Protein AF-A0A1I5I190-F1 (afdb_monomer_lite)

Radius of gyration: 28.62 Å; chains: 1; bounding box: 71×30×89 Å

Structure (mmCIF, N/CA/C/O backbone):
data_AF-A0A1I5I190-F1
#
_entry.id   AF-A0A1I5I190-F1
#
loop_
_atom_site.group_PDB
_atom_site.id
_atom_site.type_symbol
_atom_site.label_atom_id
_atom_site.label_alt_id
_atom_site.label_comp_id
_atom_site.label_asym_id
_atom_site.label_entity_id
_atom_site.label_seq_id
_atom_site.pdbx_PDB_ins_code
_atom_site.Cartn_x
_atom_site.Cartn_y
_atom_site.Cartn_z
_atom_site.occupancy
_atom_site.B_iso_or_equiv
_atom_site.auth_seq_id
_atom_site.auth_comp_id
_atom_site.auth_asym_id
_atom_site.auth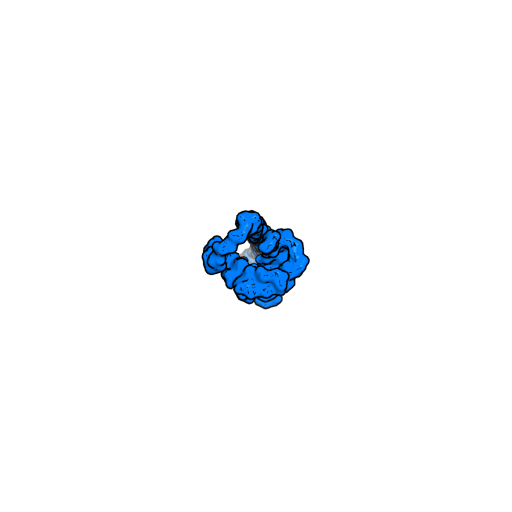_atom_id
_atom_site.pdbx_PDB_model_num
ATOM 1 N N . MET A 1 1 ? 50.721 -19.918 -68.758 1.00 37.72 1 MET A N 1
ATOM 2 C CA . MET A 1 1 ? 50.946 -18.566 -68.192 1.00 37.72 1 MET A CA 1
ATOM 3 C C . MET A 1 1 ? 49.838 -18.262 -67.191 1.00 37.72 1 MET A C 1
ATOM 5 O O . MET A 1 1 ? 48.678 -18.338 -67.562 1.00 37.72 1 MET A O 1
ATOM 9 N N . LYS A 1 2 ? 50.175 -18.005 -65.919 1.00 45.41 2 LYS A N 1
ATOM 10 C CA . LYS A 1 2 ? 49.217 -17.667 -64.848 1.00 45.41 2 LYS A CA 1
ATOM 11 C C . LYS A 1 2 ? 49.161 -16.143 -64.682 1.00 45.41 2 LYS A C 1
ATOM 13 O O . LYS A 1 2 ? 50.157 -15.557 -64.267 1.00 45.41 2 LYS A O 1
ATOM 18 N N . LEU A 1 3 ? 48.016 -15.516 -64.959 1.00 46.94 3 LEU A N 1
ATOM 19 C CA . LEU A 1 3 ? 47.743 -14.125 -64.581 1.00 46.94 3 LEU A CA 1
ATOM 20 C C . LEU A 1 3 ? 47.066 -14.107 -63.206 1.00 46.94 3 LEU A C 1
ATOM 22 O O . LEU A 1 3 ? 45.998 -14.678 -63.005 1.00 46.94 3 LEU A O 1
ATOM 26 N N . ARG A 1 4 ? 47.770 -13.508 -62.243 1.00 45.28 4 ARG A N 1
ATOM 27 C CA . ARG A 1 4 ? 47.389 -13.397 -60.833 1.00 45.28 4 ARG A CA 1
ATOM 28 C C . ARG A 1 4 ? 46.122 -12.555 -60.680 1.00 45.28 4 ARG A C 1
ATOM 30 O O . ARG A 1 4 ? 46.117 -11.377 -61.028 1.00 45.28 4 ARG A O 1
ATOM 37 N N . SER A 1 5 ? 45.101 -13.138 -60.063 1.00 54.75 5 SER A N 1
ATOM 38 C CA . SER A 1 5 ? 43.986 -12.410 -59.464 1.00 54.75 5 SER A CA 1
ATOM 39 C C . SER A 1 5 ? 44.510 -11.487 -58.359 1.00 54.75 5 SER A C 1
ATOM 41 O O . SER A 1 5 ? 45.114 -11.953 -57.389 1.00 54.75 5 SER A O 1
ATOM 43 N N . ARG A 1 6 ? 44.287 -10.177 -58.484 1.00 54.09 6 ARG A N 1
ATOM 44 C CA . ARG A 1 6 ? 44.509 -9.223 -57.390 1.00 54.09 6 ARG A CA 1
ATOM 45 C C . ARG A 1 6 ? 43.263 -9.205 -56.503 1.00 54.09 6 ARG A C 1
ATOM 47 O O . ARG A 1 6 ? 42.238 -8.666 -56.901 1.00 54.09 6 ARG A O 1
ATOM 54 N N . LEU A 1 7 ? 43.357 -9.803 -55.316 1.00 55.91 7 LEU A N 1
ATOM 55 C CA . LEU A 1 7 ? 42.340 -9.702 -54.266 1.00 55.91 7 LEU A CA 1
ATOM 56 C C . LEU A 1 7 ? 42.635 -8.469 -53.386 1.00 55.91 7 LEU A C 1
ATOM 58 O O . LEU A 1 7 ? 43.734 -8.387 -52.830 1.00 55.91 7 LEU A O 1
ATOM 62 N N . PRO A 1 8 ? 41.693 -7.526 -53.194 1.00 53.56 8 PRO A N 1
ATOM 63 C CA . PRO A 1 8 ? 41.860 -6.409 -52.271 1.00 53.56 8 PRO A CA 1
ATOM 64 C C . PRO A 1 8 ? 41.500 -6.861 -50.846 1.00 53.56 8 PRO A C 1
ATOM 66 O O . PRO A 1 8 ? 40.456 -6.513 -50.308 1.00 53.56 8 PRO A O 1
ATOM 69 N N . TRP A 1 9 ? 42.349 -7.679 -50.223 1.00 50.94 9 TRP A N 1
ATOM 70 C CA . TRP A 1 9 ? 42.059 -8.299 -48.917 1.00 50.94 9 TRP A CA 1
ATOM 71 C C . TRP A 1 9 ? 42.509 -7.491 -47.686 1.00 50.94 9 TRP A C 1
ATOM 73 O O . TRP A 1 9 ? 42.360 -7.944 -46.556 1.00 50.94 9 TRP A O 1
ATOM 83 N N . SER A 1 10 ? 43.031 -6.276 -47.871 1.00 54.12 10 SER A N 1
ATOM 84 C CA . SER A 1 10 ? 43.613 -5.488 -46.769 1.00 54.12 10 SER A CA 1
ATOM 85 C C . SER A 1 10 ? 42.630 -4.494 -46.124 1.00 54.12 10 SER A C 1
ATOM 87 O O . SER A 1 10 ? 42.559 -4.379 -44.902 1.00 54.12 10 SER A O 1
ATOM 89 N N . LEU A 1 11 ? 41.779 -3.827 -46.913 1.00 52.44 11 LEU A N 1
ATOM 90 C CA . LEU A 1 11 ? 40.890 -2.767 -46.403 1.00 52.44 11 LEU A CA 1
ATOM 91 C C . LEU A 1 11 ? 39.650 -3.296 -45.662 1.00 52.44 11 LEU A C 1
ATOM 93 O O . LEU A 1 11 ? 39.076 -2.590 -44.832 1.00 52.44 11 LEU A O 1
ATOM 97 N N . SER A 1 12 ? 39.244 -4.538 -45.940 1.00 57.81 12 SER A N 1
ATOM 98 C CA . SER A 1 12 ? 38.042 -5.139 -45.350 1.00 57.81 12 SER A CA 1
ATOM 99 C C . SER A 1 12 ? 38.240 -5.538 -43.885 1.00 57.81 12 SER A C 1
ATOM 101 O O . SER A 1 12 ? 37.305 -5.436 -43.103 1.00 57.81 12 SER A O 1
ATOM 103 N N . SER A 1 13 ? 39.449 -5.947 -43.485 1.00 63.38 13 SER A N 1
ATOM 104 C CA . SER A 1 13 ? 39.725 -6.425 -42.120 1.00 63.38 13 SER A CA 1
ATOM 105 C C . SER A 1 13 ? 39.739 -5.290 -41.091 1.00 63.38 13 SER A C 1
ATOM 107 O O . SER A 1 13 ? 39.144 -5.407 -40.022 1.00 63.38 13 SER A O 1
ATOM 109 N N . VAL A 1 14 ? 40.351 -4.148 -41.431 1.00 69.88 14 VAL A N 1
ATOM 110 C CA . VAL A 1 14 ? 40.406 -2.975 -40.540 1.00 69.88 14 VAL A CA 1
ATOM 111 C C . VAL A 1 14 ? 39.020 -2.354 -40.363 1.00 69.88 14 VAL A C 1
ATOM 113 O O . VAL A 1 14 ? 38.616 -2.074 -39.237 1.00 69.88 14 VAL A O 1
ATOM 116 N N . ARG A 1 15 ? 38.255 -2.196 -41.453 1.00 74.69 15 ARG A N 1
ATOM 117 C CA . ARG A 1 15 ? 36.875 -1.685 -41.394 1.00 74.69 15 ARG A CA 1
ATOM 118 C C . ARG A 1 15 ? 35.949 -2.622 -40.632 1.00 74.69 15 ARG A C 1
ATOM 120 O O . ARG A 1 15 ? 35.153 -2.141 -39.837 1.00 74.69 15 ARG A O 1
ATOM 127 N N . LEU A 1 16 ? 36.083 -3.934 -40.830 1.00 76.56 16 LEU A N 1
ATOM 128 C CA . LEU A 1 16 ? 35.311 -4.922 -40.084 1.00 76.56 16 LEU A CA 1
ATOM 129 C C . LEU A 1 16 ? 35.630 -4.845 -38.588 1.00 76.56 16 LEU A C 1
ATOM 131 O O . LEU A 1 16 ? 34.709 -4.751 -37.795 1.00 76.56 16 LEU A O 1
ATOM 135 N N . ARG A 1 17 ? 36.909 -4.774 -38.195 1.00 80.44 17 ARG A N 1
ATOM 136 C CA . ARG A 1 17 ? 37.304 -4.616 -36.782 1.00 80.44 17 ARG A CA 1
ATOM 137 C C . ARG A 1 17 ? 36.782 -3.324 -36.157 1.00 80.44 17 ARG A C 1
ATOM 139 O O . ARG A 1 17 ? 36.324 -3.356 -35.020 1.00 80.44 17 ARG A O 1
ATOM 146 N N . LEU A 1 18 ? 36.821 -2.210 -36.890 1.00 83.38 18 LEU A N 1
ATOM 147 C CA . LEU A 1 18 ? 36.261 -0.936 -36.432 1.00 83.38 18 LEU A CA 1
ATOM 148 C C . LEU A 1 18 ? 34.735 -1.001 -36.292 1.00 83.38 18 LEU A C 1
ATOM 150 O O . LEU A 1 18 ? 34.208 -0.555 -35.279 1.00 83.38 18 LEU A O 1
ATOM 154 N N . LEU A 1 19 ? 34.031 -1.601 -37.257 1.00 85.19 19 LEU A N 1
ATOM 155 C CA . LEU A 1 19 ? 32.581 -1.816 -37.195 1.00 85.19 19 LEU A CA 1
ATOM 156 C C . LEU A 1 19 ? 32.193 -2.745 -36.043 1.00 85.19 19 LEU A C 1
ATOM 158 O O . LEU A 1 19 ? 31.254 -2.438 -35.321 1.00 85.19 19 LEU A O 1
ATOM 162 N N . THR A 1 20 ? 32.923 -3.842 -35.827 1.00 83.94 20 THR A N 1
ATOM 163 C CA . THR A 1 20 ? 32.684 -4.762 -34.708 1.00 83.94 20 THR A CA 1
ATOM 164 C C . THR A 1 20 ? 32.969 -4.090 -33.367 1.00 83.94 20 THR A C 1
ATOM 166 O O . THR A 1 20 ? 32.186 -4.245 -32.436 1.00 83.94 20 THR A O 1
ATOM 169 N N . GLY A 1 21 ? 34.049 -3.309 -33.263 1.00 84.44 21 GLY A N 1
ATOM 170 C CA . GLY A 1 21 ? 34.365 -2.541 -32.057 1.00 84.44 21 GLY A CA 1
ATOM 171 C C . GLY A 1 21 ? 33.304 -1.483 -31.750 1.00 84.44 21 GLY A C 1
ATOM 172 O O . GLY A 1 21 ? 32.856 -1.374 -30.612 1.00 84.44 21 GLY A O 1
ATOM 173 N N . LEU A 1 22 ? 32.839 -0.759 -32.771 1.00 88.75 22 LEU A N 1
ATOM 174 C CA . LEU A 1 22 ? 31.757 0.215 -32.639 1.00 88.75 22 LEU A CA 1
ATOM 175 C C . LEU A 1 22 ? 30.433 -0.461 -32.265 1.00 88.75 22 LEU A C 1
ATOM 177 O O . LEU A 1 22 ? 29.749 0.007 -31.362 1.00 88.75 22 LEU A O 1
ATOM 181 N N . ALA A 1 23 ? 30.089 -1.574 -32.915 1.00 84.44 23 ALA A N 1
ATOM 182 C CA . ALA A 1 23 ? 28.898 -2.351 -32.590 1.00 84.44 23 ALA A CA 1
ATOM 183 C C . ALA A 1 23 ? 28.940 -2.841 -31.137 1.00 84.44 23 ALA A C 1
ATOM 185 O O . ALA A 1 23 ? 27.951 -2.704 -30.423 1.00 84.44 23 ALA A O 1
ATOM 186 N N . LEU A 1 24 ? 30.094 -3.325 -30.666 1.00 88.75 24 LEU A N 1
ATOM 187 C CA . LEU A 1 24 ? 30.271 -3.739 -29.278 1.00 88.75 24 LEU A CA 1
ATOM 188 C C . LEU A 1 24 ? 30.069 -2.560 -28.314 1.00 88.75 24 LEU A C 1
ATOM 190 O O . LEU A 1 24 ? 29.283 -2.673 -27.375 1.00 88.75 24 LEU A O 1
ATOM 194 N N . LEU A 1 25 ? 30.696 -1.409 -28.575 1.00 88.50 25 LEU A N 1
ATOM 195 C CA . LEU A 1 25 ? 30.519 -0.201 -27.760 1.00 88.50 25 LEU A CA 1
ATOM 196 C C . LEU A 1 25 ? 29.057 0.264 -27.721 1.00 88.50 25 LEU A C 1
ATOM 198 O O . LEU A 1 25 ? 28.552 0.601 -26.652 1.00 88.50 25 LEU A O 1
ATOM 202 N N . LEU A 1 26 ? 28.363 0.226 -28.861 1.00 87.12 26 LEU A N 1
ATOM 203 C CA . LEU A 1 26 ? 26.943 0.563 -28.948 1.00 87.12 26 LEU A CA 1
ATOM 204 C C . LEU A 1 26 ? 26.085 -0.409 -28.137 1.00 87.12 26 LEU A C 1
ATOM 206 O O . LEU A 1 26 ? 25.223 0.034 -27.385 1.00 87.12 26 LEU A O 1
ATOM 210 N N . THR A 1 27 ? 26.334 -1.718 -28.233 1.00 85.06 27 THR A N 1
ATOM 211 C CA . THR A 1 27 ? 25.581 -2.712 -27.450 1.00 85.06 27 THR A CA 1
ATOM 212 C C . THR A 1 27 ? 25.806 -2.554 -25.950 1.00 85.06 27 THR A C 1
ATOM 214 O O . THR A 1 27 ? 24.842 -2.596 -25.191 1.00 85.06 27 THR A O 1
ATOM 217 N N . ILE A 1 28 ? 27.042 -2.293 -25.515 1.00 86.50 28 ILE A N 1
ATOM 218 C CA . ILE A 1 28 ? 27.359 -2.047 -24.103 1.00 86.50 28 ILE A CA 1
ATOM 219 C C . ILE A 1 28 ? 26.657 -0.775 -23.614 1.00 86.50 28 ILE A C 1
ATOM 221 O O . ILE A 1 28 ? 26.020 -0.801 -22.563 1.00 86.50 28 ILE A O 1
ATOM 225 N N . GLY A 1 29 ? 26.718 0.315 -24.386 1.00 79.19 29 GLY A N 1
ATOM 226 C CA . GLY A 1 29 ? 26.027 1.563 -24.055 1.00 79.19 29 GLY A CA 1
ATOM 227 C C . GLY A 1 29 ? 24.508 1.394 -23.975 1.00 79.19 29 GLY A C 1
ATOM 228 O O . GLY A 1 29 ? 23.875 1.926 -23.065 1.00 79.19 29 GLY A O 1
ATOM 229 N N . LEU A 1 30 ? 23.924 0.594 -24.871 1.00 79.12 30 LEU A N 1
ATOM 230 C CA . LEU A 1 30 ? 22.491 0.309 -24.880 1.00 79.12 30 LEU A CA 1
ATOM 231 C C . LEU A 1 30 ? 22.066 -0.517 -23.659 1.00 79.12 30 LEU A C 1
ATOM 233 O O . LEU A 1 30 ? 21.066 -0.193 -23.023 1.00 79.12 30 LEU A O 1
ATOM 237 N N . ILE A 1 31 ? 22.843 -1.545 -23.301 1.00 81.12 31 ILE A N 1
ATOM 238 C CA . ILE A 1 31 ? 22.604 -2.352 -22.097 1.00 81.12 31 ILE A CA 1
ATOM 239 C C . ILE A 1 31 ? 22.715 -1.474 -20.850 1.00 81.12 31 ILE A C 1
ATOM 241 O O . ILE A 1 31 ? 21.819 -1.502 -20.011 1.00 81.12 31 ILE A O 1
ATOM 245 N N . ALA A 1 32 ? 23.767 -0.658 -20.746 1.00 76.06 32 ALA A N 1
ATOM 246 C CA . ALA A 1 32 ? 23.946 0.257 -19.623 1.00 76.06 32 ALA A CA 1
ATOM 247 C C . ALA A 1 32 ? 22.758 1.223 -19.490 1.00 76.06 32 ALA A C 1
ATOM 249 O O . ALA A 1 32 ? 22.194 1.351 -18.406 1.00 76.06 32 ALA A O 1
ATOM 250 N N . SER A 1 33 ? 22.309 1.824 -20.597 1.00 68.50 33 SER A N 1
ATOM 251 C CA . SER A 1 33 ? 21.140 2.708 -20.602 1.00 68.50 33 SER A CA 1
ATOM 252 C C . SER A 1 33 ? 19.864 1.976 -20.190 1.00 68.50 33 SER A C 1
ATOM 254 O O . SER A 1 33 ? 19.101 2.501 -19.385 1.00 68.50 33 SER A O 1
ATOM 256 N N . ALA A 1 34 ? 19.627 0.766 -20.702 1.00 70.94 34 ALA A N 1
ATOM 257 C CA . ALA A 1 34 ? 18.447 -0.023 -20.357 1.00 70.94 34 ALA A CA 1
ATOM 258 C C . ALA A 1 34 ? 18.426 -0.392 -18.865 1.00 70.94 34 ALA A C 1
ATOM 260 O O . ALA A 1 34 ? 17.384 -0.289 -18.214 1.00 70.94 34 ALA A O 1
ATOM 261 N N . VAL A 1 35 ? 19.581 -0.765 -18.306 1.00 73.62 35 VAL A N 1
ATOM 262 C CA . VAL A 1 35 ? 19.735 -1.042 -16.873 1.00 73.62 35 VAL A CA 1
ATOM 263 C C . VAL A 1 35 ? 19.456 0.217 -16.055 1.00 73.62 35 VAL A C 1
ATOM 265 O O . VAL A 1 35 ? 18.624 0.169 -15.152 1.00 73.62 35 VAL A O 1
ATOM 268 N N . SER A 1 36 ? 20.064 1.357 -16.396 1.00 68.75 36 SER A N 1
ATOM 269 C CA . SER A 1 36 ? 19.824 2.626 -15.697 1.00 68.75 36 SER A CA 1
ATOM 270 C C . SER A 1 36 ? 18.359 3.056 -15.754 1.00 68.75 36 SER A C 1
ATOM 272 O O . SER A 1 36 ? 17.790 3.404 -14.724 1.00 68.75 36 SER A O 1
ATOM 274 N N . SER A 1 37 ? 17.714 2.976 -16.921 1.00 70.19 37 SER A N 1
ATOM 275 C CA . SER A 1 37 ? 16.287 3.283 -17.062 1.00 70.19 37 SER A CA 1
ATOM 276 C C . SER A 1 37 ? 15.412 2.354 -16.225 1.00 70.19 37 SER A C 1
ATOM 278 O O . SER A 1 37 ? 14.445 2.810 -15.625 1.00 70.19 37 SER A O 1
ATOM 280 N N . THR A 1 38 ? 15.759 1.069 -16.145 1.00 71.19 38 THR A N 1
ATOM 281 C CA . THR A 1 38 ? 15.012 0.097 -15.335 1.00 71.19 38 THR A CA 1
ATOM 282 C C . THR A 1 38 ? 15.156 0.385 -13.842 1.00 71.19 38 THR A C 1
ATOM 284 O O . THR A 1 38 ? 14.166 0.324 -13.116 1.00 71.19 38 THR A O 1
ATOM 287 N N . LEU A 1 39 ? 16.362 0.730 -13.381 1.00 66.81 39 LEU A N 1
ATOM 288 C CA . LEU A 1 39 ? 16.604 1.114 -11.988 1.00 66.81 39 LEU A CA 1
ATOM 289 C C . LEU A 1 39 ? 15.842 2.392 -11.627 1.00 66.81 39 LEU A C 1
ATOM 291 O O . LEU A 1 39 ? 15.085 2.389 -10.664 1.00 66.81 39 LEU A O 1
ATOM 295 N N . LEU A 1 40 ? 15.942 3.432 -12.457 1.00 69.12 40 LEU A N 1
ATOM 296 C CA . LEU A 1 40 ? 15.219 4.688 -12.245 1.00 69.12 40 LEU A C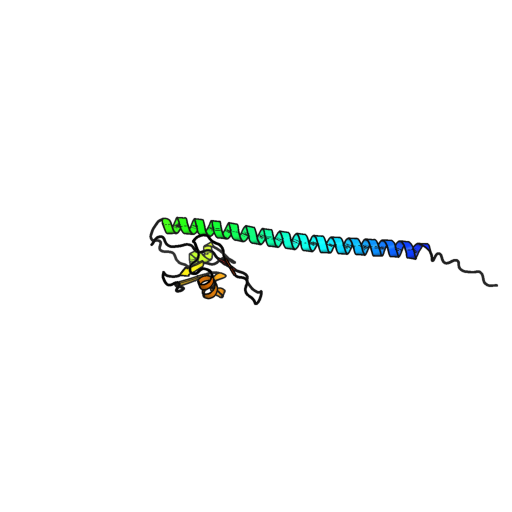A 1
ATOM 297 C C . LEU A 1 40 ? 13.702 4.494 -12.255 1.00 69.12 40 LEU A C 1
ATOM 299 O O . LEU A 1 40 ? 13.001 5.072 -11.431 1.00 69.12 40 LEU A O 1
ATOM 303 N N . LEU A 1 41 ? 13.183 3.663 -13.161 1.00 72.88 41 LEU A N 1
ATOM 304 C CA . LEU A 1 41 ? 11.760 3.339 -13.194 1.00 72.88 41 LEU A CA 1
ATOM 305 C C . LEU A 1 41 ? 11.332 2.598 -11.924 1.00 72.88 41 LEU A C 1
ATOM 307 O O . LEU A 1 41 ? 10.282 2.901 -11.365 1.00 72.88 41 LEU A O 1
ATOM 311 N N . LYS A 1 42 ? 12.141 1.642 -11.456 1.00 70.00 42 LYS A N 1
ATOM 312 C CA . LYS A 1 42 ? 11.877 0.907 -10.217 1.00 70.00 42 LYS A CA 1
ATOM 313 C C . LYS A 1 42 ? 11.861 1.844 -9.012 1.00 70.00 42 LYS A C 1
ATOM 315 O O . LYS A 1 42 ? 10.954 1.729 -8.193 1.00 70.00 42 LYS A O 1
ATOM 320 N N . ASP A 1 43 ? 12.813 2.767 -8.928 1.00 71.81 43 ASP A N 1
ATOM 321 C CA . ASP A 1 43 ? 12.904 3.736 -7.835 1.00 71.81 43 ASP A CA 1
ATOM 322 C C . ASP A 1 43 ? 11.742 4.733 -7.880 1.00 71.81 43 ASP A C 1
ATOM 324 O O . ASP A 1 43 ? 11.086 4.955 -6.866 1.00 71.81 43 ASP A O 1
ATOM 328 N N . PHE A 1 44 ? 11.393 5.238 -9.066 1.00 67.75 44 PHE A N 1
ATOM 329 C CA . PHE A 1 44 ? 10.239 6.118 -9.243 1.00 67.75 44 PHE A CA 1
ATOM 330 C C . PHE A 1 44 ? 8.924 5.436 -8.850 1.00 67.75 44 PHE A C 1
ATOM 332 O O . PHE A 1 44 ? 8.105 6.022 -8.145 1.00 67.75 44 PHE A O 1
ATOM 339 N N . LEU A 1 45 ? 8.710 4.188 -9.280 1.00 75.00 45 LEU A N 1
ATOM 340 C CA . LEU A 1 45 ? 7.534 3.413 -8.878 1.00 75.00 45 LEU A CA 1
ATOM 341 C C . LEU A 1 45 ? 7.535 3.172 -7.367 1.00 75.00 45 LEU A C 1
ATOM 343 O O . LEU A 1 45 ? 6.516 3.387 -6.718 1.00 75.00 45 LEU A O 1
ATOM 347 N N . ARG A 1 46 ? 8.689 2.812 -6.795 1.00 74.94 46 ARG A N 1
ATOM 348 C CA . ARG A 1 46 ? 8.855 2.603 -5.355 1.00 74.94 46 ARG A CA 1
ATOM 349 C C . ARG A 1 46 ? 8.463 3.852 -4.563 1.00 74.94 46 ARG A C 1
ATOM 351 O O . ARG A 1 46 ? 7.724 3.726 -3.585 1.00 74.94 46 ARG A O 1
ATOM 358 N N . GLU A 1 47 ? 8.956 5.016 -4.964 1.00 75.19 47 GLU A N 1
ATOM 359 C CA . GLU A 1 47 ? 8.696 6.291 -4.298 1.00 75.19 47 GLU A CA 1
ATOM 360 C C . GLU A 1 47 ? 7.238 6.724 -4.467 1.00 75.19 47 GLU A C 1
ATOM 362 O O . GLU A 1 47 ? 6.569 7.061 -3.490 1.00 75.19 47 GLU A O 1
ATOM 367 N N . ARG A 1 48 ? 6.689 6.607 -5.680 1.00 74.94 48 ARG A N 1
ATOM 368 C CA . ARG A 1 48 ? 5.278 6.904 -5.950 1.00 74.94 48 ARG A CA 1
ATOM 369 C C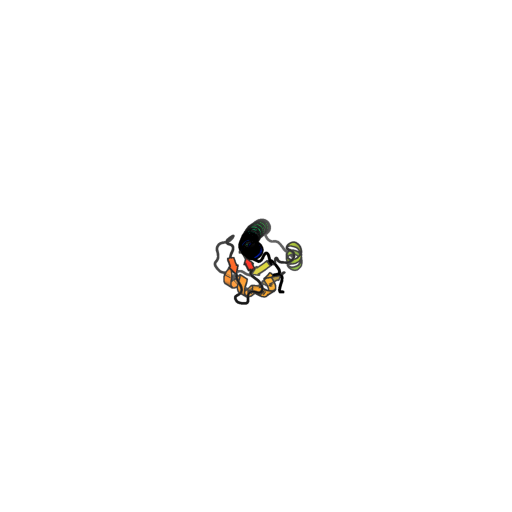 . ARG A 1 48 ? 4.336 6.027 -5.126 1.00 74.94 48 ARG A C 1
ATOM 371 O O . ARG A 1 48 ? 3.333 6.528 -4.618 1.00 74.94 48 ARG A O 1
ATOM 378 N N . ASP A 1 49 ? 4.642 4.742 -4.985 1.00 79.50 49 ASP A N 1
ATOM 379 C CA . ASP A 1 49 ? 3.826 3.814 -4.202 1.00 79.50 49 ASP A CA 1
ATOM 380 C C . ASP A 1 49 ? 3.880 4.163 -2.704 1.00 79.50 49 ASP A C 1
ATOM 382 O O . ASP A 1 49 ? 2.861 4.109 -2.021 1.00 79.50 49 ASP A O 1
ATOM 386 N N . GLU A 1 50 ? 5.040 4.597 -2.194 1.00 83.44 50 GLU A N 1
ATOM 387 C CA . GLU A 1 50 ? 5.189 5.101 -0.819 1.00 83.44 50 GLU A CA 1
ATOM 388 C C . GLU A 1 50 ? 4.381 6.376 -0.567 1.00 83.44 50 GLU A C 1
ATOM 390 O O . GLU A 1 50 ? 3.665 6.464 0.430 1.00 83.44 50 GLU A O 1
ATOM 395 N N . VAL A 1 51 ? 4.471 7.352 -1.473 1.00 83.44 51 VAL A N 1
ATOM 396 C CA . VAL A 1 51 ? 3.723 8.614 -1.380 1.00 83.44 51 VAL A CA 1
ATOM 397 C C . VAL A 1 51 ? 2.220 8.353 -1.427 1.00 83.44 51 VAL A C 1
ATOM 399 O O . VAL A 1 51 ? 1.474 8.883 -0.606 1.00 83.44 51 VAL A O 1
ATOM 402 N N . THR A 1 52 ? 1.777 7.496 -2.348 1.00 81.38 52 THR A N 1
ATOM 403 C CA . THR A 1 52 ? 0.360 7.132 -2.491 1.00 81.38 52 THR A CA 1
ATOM 404 C C . THR A 1 52 ? -0.154 6.411 -1.246 1.00 81.38 52 THR A C 1
ATOM 406 O O . THR A 1 52 ? -1.235 6.732 -0.754 1.00 81.38 52 THR A O 1
ATOM 409 N N . LEU A 1 53 ? 0.632 5.478 -0.698 1.00 84.69 53 LEU A N 1
ATOM 410 C CA . LEU A 1 53 ? 0.284 4.752 0.522 1.00 84.69 53 LEU A CA 1
ATOM 411 C C . LEU A 1 53 ? 0.163 5.691 1.728 1.00 84.69 53 LEU A C 1
ATOM 413 O O . LEU A 1 53 ? -0.795 5.570 2.487 1.00 84.69 53 LEU A O 1
ATOM 417 N N . LYS A 1 54 ? 1.095 6.639 1.890 1.00 85.88 54 LYS A N 1
ATOM 418 C CA . LYS A 1 54 ? 1.035 7.648 2.959 1.00 85.88 54 LYS A CA 1
ATOM 419 C C . LYS A 1 54 ? -0.193 8.543 2.822 1.00 85.88 54 LYS A C 1
ATOM 421 O O . LYS A 1 54 ? -0.944 8.669 3.778 1.00 85.88 54 LYS A O 1
ATOM 426 N N . ALA A 1 55 ? -0.459 9.070 1.627 1.00 83.94 55 ALA A N 1
ATOM 427 C CA . ALA A 1 55 ? -1.635 9.905 1.384 1.00 83.94 55 ALA A CA 1
ATOM 428 C C . ALA A 1 55 ? -2.955 9.160 1.666 1.00 8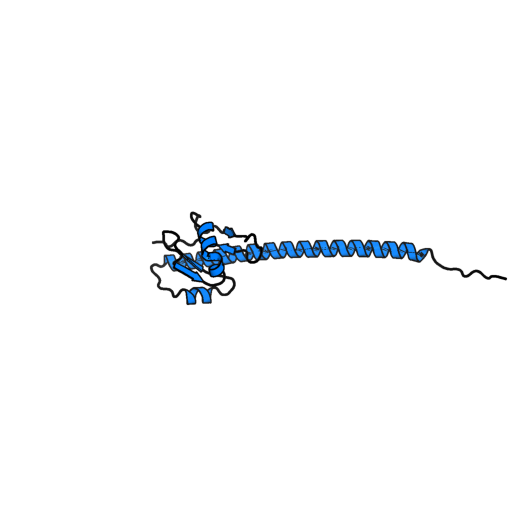3.94 55 ALA A C 1
ATOM 430 O O . ALA A 1 55 ? -3.875 9.723 2.257 1.00 83.94 55 ALA A O 1
ATOM 431 N N . ALA A 1 56 ? -3.046 7.881 1.285 1.00 81.25 56 ALA A N 1
ATOM 432 C CA . ALA A 1 56 ? -4.206 7.049 1.596 1.00 81.25 56 ALA A CA 1
ATOM 433 C C . ALA A 1 56 ? -4.343 6.781 3.105 1.00 81.25 56 ALA A C 1
ATOM 435 O O . ALA A 1 56 ? -5.455 6.797 3.633 1.00 81.25 56 ALA A O 1
ATOM 436 N N . ALA A 1 57 ? -3.227 6.555 3.803 1.00 85.00 57 ALA A N 1
ATOM 437 C CA . ALA A 1 57 ? -3.204 6.356 5.248 1.00 85.00 57 ALA A CA 1
ATOM 438 C C . ALA A 1 57 ? -3.602 7.623 6.020 1.00 85.00 57 ALA A C 1
ATOM 440 O O . ALA A 1 57 ? -4.388 7.526 6.961 1.00 85.00 57 ALA A O 1
ATOM 441 N N . ASP A 1 58 ? -3.128 8.795 5.594 1.00 86.88 58 ASP A N 1
ATOM 442 C CA . ASP A 1 58 ? -3.504 10.089 6.170 1.00 86.88 58 ASP A CA 1
ATOM 443 C C . ASP A 1 58 ? -4.998 10.367 5.961 1.00 86.88 58 ASP A C 1
ATOM 445 O O . ASP A 1 58 ? -5.709 10.677 6.915 1.00 86.88 58 ASP A O 1
ATOM 449 N N . GLY A 1 59 ? -5.520 10.138 4.751 1.00 82.06 59 GLY A N 1
ATOM 450 C CA . GLY A 1 59 ? -6.956 10.266 4.489 1.00 82.06 59 GLY A CA 1
ATOM 451 C C . GLY A 1 59 ? -7.804 9.306 5.331 1.00 82.06 59 GLY A C 1
ATOM 452 O O . GLY A 1 59 ? -8.850 9.689 5.853 1.00 82.06 59 GLY A O 1
ATOM 453 N N . LEU A 1 60 ? -7.348 8.063 5.518 1.00 82.56 60 LEU A N 1
ATOM 454 C CA . LEU A 1 60 ? -8.035 7.104 6.383 1.00 82.56 60 LEU A CA 1
ATOM 455 C C . LEU A 1 60 ? -7.973 7.529 7.858 1.00 82.56 60 LEU A C 1
ATOM 457 O O . LEU A 1 60 ? -8.966 7.398 8.571 1.00 82.56 60 LEU A O 1
ATOM 461 N N . ARG A 1 61 ? -6.842 8.079 8.312 1.00 85.75 61 ARG A N 1
ATOM 462 C CA . ARG A 1 61 ? -6.687 8.635 9.660 1.00 85.75 61 ARG A CA 1
ATOM 463 C C . ARG A 1 61 ? -7.669 9.776 9.908 1.00 85.75 61 ARG A C 1
ATOM 465 O O . ARG A 1 61 ? -8.318 9.773 10.951 1.00 85.75 61 ARG A O 1
ATOM 472 N N . ASP A 1 62 ? -7.812 10.698 8.962 1.00 84.12 62 ASP A N 1
ATOM 473 C CA . ASP A 1 62 ? -8.758 11.810 9.069 1.00 84.12 62 ASP A CA 1
ATOM 474 C C . ASP A 1 62 ? -10.197 11.298 9.195 1.00 84.12 62 ASP A C 1
ATOM 476 O O . ASP A 1 62 ? -10.931 11.720 10.091 1.00 84.12 62 ASP A O 1
ATOM 480 N N . VAL A 1 63 ? -10.584 10.314 8.377 1.00 82.19 63 VAL A N 1
ATOM 481 C CA . VAL A 1 63 ? -11.920 9.698 8.442 1.00 82.19 63 VAL A CA 1
ATOM 482 C C . VAL A 1 63 ? -12.172 9.025 9.793 1.00 82.19 63 VAL A C 1
ATOM 484 O O . VAL A 1 63 ? -13.228 9.235 10.388 1.00 82.19 63 VAL A O 1
ATOM 487 N N . ILE A 1 64 ? -11.215 8.242 10.302 1.00 81.38 64 ILE A N 1
ATOM 488 C CA . ILE A 1 64 ? -11.364 7.549 11.592 1.00 81.38 64 ILE A CA 1
ATOM 489 C C . ILE A 1 64 ? -11.358 8.559 12.757 1.00 81.38 64 ILE A C 1
ATOM 491 O O . ILE A 1 64 ? -12.074 8.380 13.741 1.00 81.38 64 ILE A O 1
ATOM 495 N N . SER A 1 65 ? -10.612 9.663 12.642 1.00 83.25 65 SER A N 1
ATOM 496 C CA . SER A 1 65 ? -10.598 10.734 13.650 1.00 83.25 65 SER A CA 1
ATOM 497 C C . SER A 1 65 ? -11.939 11.462 13.798 1.00 83.25 65 SER A C 1
ATOM 499 O O . SER A 1 65 ? -12.200 12.059 14.842 1.00 83.25 65 SER A O 1
ATOM 501 N N . GL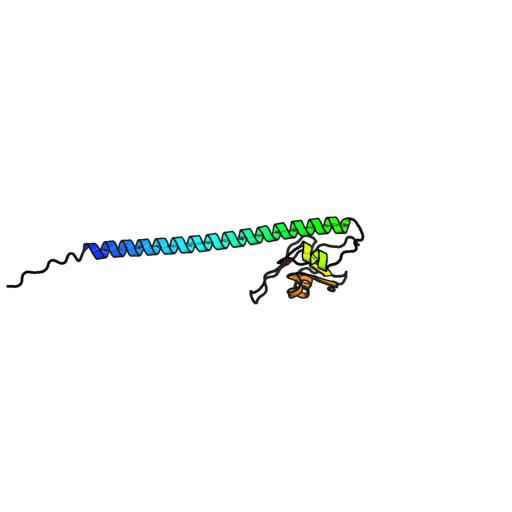Y A 1 66 ? -12.820 11.361 12.796 1.00 81.62 66 GLY A N 1
ATOM 502 C CA . GLY A 1 66 ? -14.174 11.916 12.819 1.00 81.62 66 GLY A CA 1
ATOM 503 C C . GLY A 1 66 ? -15.154 11.208 13.766 1.00 81.62 66 GLY A C 1
ATOM 504 O O . GLY A 1 66 ? -16.310 11.620 13.848 1.00 81.62 66 GLY A O 1
ATOM 505 N N . GLY A 1 67 ? -14.724 10.159 14.477 1.00 78.69 67 GLY A N 1
ATOM 506 C CA . GLY A 1 67 ? -15.530 9.411 15.446 1.00 78.69 67 GLY A CA 1
ATOM 507 C C . GLY A 1 67 ? -15.971 8.032 14.939 1.00 78.69 67 GLY A C 1
ATOM 508 O O . GLY A 1 67 ? -15.551 7.612 13.862 1.00 78.69 67 GLY A O 1
ATOM 509 N N . PRO A 1 68 ? -16.814 7.301 15.695 1.00 78.81 68 PRO A N 1
ATOM 510 C CA . PRO A 1 68 ? -17.205 5.936 15.347 1.00 78.81 68 PRO A CA 1
ATOM 511 C C . PRO A 1 68 ? -17.882 5.857 13.974 1.00 78.81 68 PRO A C 1
ATOM 513 O O . PRO A 1 68 ? -18.940 6.445 13.755 1.00 78.81 68 PRO A O 1
ATOM 516 N N . GLN A 1 69 ? -17.286 5.097 13.056 1.00 75.12 69 GLN A N 1
ATOM 517 C CA . GLN A 1 69 ? -17.824 4.849 11.719 1.00 75.12 69 GLN A CA 1
ATOM 518 C C . GLN A 1 69 ? -18.206 3.376 11.580 1.00 75.12 69 GLN A C 1
ATOM 520 O O . GLN A 1 69 ? -17.468 2.488 12.000 1.00 75.12 69 GLN A O 1
ATOM 525 N N . THR A 1 70 ? -19.342 3.102 10.937 1.00 79.81 70 THR A N 1
ATOM 526 C CA . THR A 1 70 ? -19.660 1.750 10.462 1.00 79.81 70 THR A CA 1
ATOM 527 C C . THR A 1 70 ? -19.352 1.692 8.979 1.00 79.81 70 THR A C 1
ATOM 529 O O . THR A 1 70 ? -19.936 2.437 8.195 1.00 79.81 70 THR A O 1
ATOM 532 N N . VAL A 1 71 ? -18.448 0.803 8.579 1.00 74.38 71 VAL A N 1
ATOM 533 C CA . VAL A 1 71 ? -18.064 0.667 7.177 1.00 74.38 71 VAL A CA 1
ATOM 534 C C . VAL A 1 71 ? -18.092 -0.799 6.771 1.00 74.38 71 VAL A C 1
ATOM 536 O O . VAL A 1 71 ? -17.661 -1.682 7.512 1.00 74.38 71 VAL A O 1
ATOM 539 N N . ASN A 1 72 ? -18.612 -1.074 5.577 1.00 80.81 72 ASN A N 1
ATOM 540 C CA . ASN A 1 72 ? -18.513 -2.405 5.000 1.00 80.81 72 ASN A CA 1
ATOM 541 C C . ASN A 1 72 ? -17.107 -2.571 4.424 1.00 80.81 72 ASN A C 1
ATOM 543 O O . ASN A 1 72 ? -16.717 -1.845 3.506 1.00 80.81 72 ASN A O 1
ATOM 547 N N . VAL A 1 73 ? -16.348 -3.538 4.934 1.00 73.44 73 VAL A N 1
ATOM 548 C CA . VAL A 1 73 ? -14.956 -3.697 4.514 1.00 73.44 73 VAL A CA 1
ATOM 549 C C . VAL A 1 73 ? -14.819 -4.095 3.044 1.00 73.44 73 VAL A C 1
ATOM 551 O O . VAL A 1 73 ? -13.843 -3.722 2.402 1.00 73.44 73 VAL A O 1
ATOM 554 N N . ASN A 1 74 ? -15.829 -4.746 2.460 1.00 75.62 74 ASN A N 1
ATOM 555 C CA . ASN A 1 74 ? -15.843 -5.038 1.026 1.00 75.62 74 ASN A CA 1
ATOM 556 C C . ASN A 1 74 ? -15.951 -3.753 0.192 1.00 75.62 74 ASN A C 1
ATOM 558 O O . ASN A 1 74 ? -15.373 -3.676 -0.889 1.00 75.62 74 ASN A O 1
ATOM 562 N N . HIS A 1 75 ? -16.638 -2.724 0.701 1.00 74.06 75 HIS A N 1
ATOM 563 C CA . HIS A 1 75 ? -16.699 -1.417 0.041 1.00 74.06 75 HIS A CA 1
ATOM 564 C C . HIS A 1 75 ? -15.365 -0.675 0.160 1.00 74.06 75 HIS A C 1
ATOM 566 O O . HIS A 1 75 ? -14.919 -0.080 -0.816 1.00 74.06 75 HIS A O 1
ATOM 572 N N . LEU A 1 76 ? -14.681 -0.768 1.307 1.00 72.75 76 LEU A N 1
ATOM 573 C CA . LEU A 1 76 ? -13.321 -0.237 1.453 1.00 72.75 76 LEU A CA 1
ATOM 574 C C . LEU A 1 76 ? -12.329 -0.920 0.502 1.00 72.75 76 LEU A C 1
ATOM 576 O O . LEU A 1 76 ? -11.546 -0.246 -0.164 1.00 72.75 76 LEU A O 1
ATOM 580 N N . GLY A 1 77 ? -12.396 -2.249 0.391 1.00 68.88 77 GLY A N 1
ATOM 581 C CA . GLY A 1 77 ? -11.583 -3.005 -0.560 1.00 68.88 77 GLY A CA 1
ATOM 582 C C . GLY A 1 77 ? -11.848 -2.602 -2.015 1.00 68.88 77 GLY A C 1
ATOM 583 O O . GLY A 1 77 ? -10.913 -2.513 -2.807 1.00 68.88 77 GLY A O 1
ATOM 584 N N . ALA A 1 78 ? -13.104 -2.305 -2.364 1.00 71.06 78 ALA A N 1
ATOM 585 C CA . ALA A 1 78 ? -13.477 -1.828 -3.695 1.00 71.06 78 ALA A CA 1
ATOM 586 C C . ALA A 1 78 ? -12.993 -0.394 -3.985 1.00 71.06 78 ALA A C 1
ATOM 588 O O . ALA A 1 78 ? -12.601 -0.114 -5.115 1.00 71.06 78 ALA A O 1
ATOM 589 N N . LEU A 1 79 ? -12.983 0.495 -2.982 1.00 68.25 79 LEU A N 1
ATOM 590 C CA . LEU A 1 79 ? -12.516 1.883 -3.118 1.00 68.25 79 LEU A CA 1
ATOM 591 C C . LEU A 1 79 ? -11.008 1.986 -3.370 1.00 68.25 79 LEU A C 1
ATOM 593 O O . LEU A 1 79 ? -10.568 2.867 -4.102 1.00 68.25 79 LEU A O 1
ATOM 597 N N . LEU A 1 80 ? -10.219 1.094 -2.773 1.00 68.19 80 LEU A N 1
ATOM 598 C CA . LEU A 1 80 ? -8.762 1.106 -2.923 1.00 68.19 80 LEU A CA 1
ATOM 599 C C . LEU A 1 80 ? -8.275 0.482 -4.237 1.00 68.19 80 LEU A C 1
ATOM 601 O O . LEU A 1 80 ? -7.191 0.826 -4.713 1.00 68.19 80 LEU A O 1
ATOM 605 N N . GLY A 1 81 ? -9.073 -0.416 -4.822 1.00 55.84 81 GLY A N 1
ATOM 606 C CA . GLY A 1 81 ? -8.765 -1.122 -6.065 1.00 55.84 81 GLY A CA 1
ATOM 607 C C . GLY A 1 81 ? -7.543 -2.061 -5.976 1.00 55.84 81 GLY A C 1
ATOM 608 O O . GLY A 1 81 ? -6.693 -1.935 -5.093 1.00 55.84 81 GLY A O 1
ATOM 609 N N . PRO A 1 82 ? -7.390 -3.030 -6.897 1.00 54.06 82 PRO A N 1
ATOM 610 C CA . PRO A 1 82 ? -6.142 -3.788 -7.014 1.00 54.06 82 PRO A CA 1
ATOM 611 C C . PRO A 1 82 ? -5.002 -2.840 -7.439 1.00 54.06 82 PRO A C 1
ATOM 613 O O . PRO A 1 82 ? -5.218 -2.057 -8.366 1.00 54.06 82 PRO A O 1
ATOM 616 N N . PRO A 1 83 ? -3.792 -2.887 -6.840 1.00 66.00 83 PRO A N 1
ATOM 617 C CA . PRO A 1 83 ? -3.223 -3.927 -5.968 1.00 66.00 83 PRO A CA 1
ATOM 618 C C . PRO A 1 83 ? -3.337 -3.667 -4.451 1.00 66.00 83 PRO A C 1
ATOM 620 O O . PRO A 1 83 ? -2.789 -4.441 -3.663 1.00 66.00 83 PRO A O 1
ATOM 623 N N . HIS A 1 84 ? -4.011 -2.597 -4.037 1.00 73.06 84 HIS A N 1
ATOM 624 C CA . HIS A 1 84 ? -4.076 -2.164 -2.644 1.00 73.06 84 HIS A CA 1
ATOM 625 C C . HIS A 1 84 ? -5.002 -3.056 -1.806 1.00 73.06 84 HIS A C 1
ATOM 627 O O . HIS A 1 84 ? -5.781 -3.864 -2.318 1.00 73.06 84 HIS A O 1
ATOM 633 N N . GLY A 1 85 ? -4.876 -2.946 -0.488 1.00 81.75 85 GLY A N 1
ATOM 634 C CA . GLY A 1 85 ? -5.677 -3.700 0.464 1.00 81.75 85 GLY A CA 1
ATOM 635 C C . GLY A 1 85 ? -5.564 -3.117 1.863 1.00 81.75 85 GLY A C 1
ATOM 636 O O . GLY A 1 85 ? -4.576 -2.463 2.185 1.00 81.75 85 GLY A O 1
ATOM 637 N N . ILE A 1 86 ? -6.576 -3.368 2.689 1.00 86.56 86 ILE A N 1
ATOM 638 C CA . ILE A 1 86 ? -6.578 -3.019 4.115 1.00 86.56 86 ILE A CA 1
ATOM 639 C C . ILE A 1 86 ? -6.553 -4.304 4.921 1.00 86.56 86 ILE A C 1
ATOM 641 O O . ILE A 1 86 ? -7.280 -5.244 4.598 1.00 86.56 86 ILE A O 1
ATOM 645 N N . VAL A 1 87 ? -5.763 -4.313 5.991 1.00 89.75 87 VAL A N 1
ATOM 646 C CA . VAL A 1 87 ? -5.872 -5.292 7.072 1.00 89.75 87 VAL A CA 1
ATOM 647 C C . VAL A 1 87 ? -6.392 -4.546 8.292 1.00 89.75 87 VAL A C 1
ATOM 649 O O . VAL A 1 87 ? -5.726 -3.639 8.782 1.00 89.75 87 VAL A O 1
ATOM 652 N N . ALA A 1 88 ? -7.592 -4.892 8.750 1.00 89.38 88 ALA A N 1
ATOM 653 C CA . ALA A 1 88 ? -8.125 -4.369 9.999 1.00 89.38 88 ALA A CA 1
ATOM 654 C C . ALA A 1 88 ? -7.778 -5.341 11.127 1.00 89.38 88 ALA A C 1
ATOM 656 O O . ALA A 1 88 ? -7.996 -6.551 11.003 1.00 89.38 88 ALA A O 1
ATOM 657 N N . VAL A 1 89 ? -7.255 -4.797 12.218 1.00 90.94 89 VAL A N 1
ATOM 658 C CA . VAL A 1 89 ? -6.869 -5.539 13.418 1.00 90.94 89 VAL A CA 1
ATOM 659 C C . VAL A 1 89 ? -7.549 -4.946 14.645 1.00 90.94 89 VAL A C 1
ATOM 661 O O . VAL A 1 89 ? -7.918 -3.771 14.633 1.00 90.94 89 VAL A O 1
ATOM 664 N N . ASP A 1 90 ? -7.728 -5.756 15.683 1.00 90.62 90 ASP A N 1
ATOM 665 C CA . ASP A 1 90 ? -8.115 -5.266 17.005 1.00 90.62 90 ASP A CA 1
ATOM 666 C C . ASP A 1 90 ? -6.902 -4.744 17.803 1.00 90.62 90 ASP A C 1
ATOM 668 O O . ASP A 1 90 ? -5.785 -4.630 17.288 1.00 90.62 90 ASP A O 1
ATOM 672 N N . ALA A 1 91 ? -7.137 -4.387 19.069 1.00 87.50 91 ALA A N 1
ATOM 673 C CA . ALA A 1 91 ? -6.110 -3.874 19.975 1.00 87.50 91 ALA A CA 1
ATOM 674 C C . ALA A 1 91 ? -4.996 -4.892 20.287 1.00 87.50 91 ALA A C 1
ATOM 676 O O . ALA A 1 91 ? -3.889 -4.485 20.629 1.00 87.50 91 ALA A O 1
ATOM 677 N N . ASP A 1 92 ? -5.273 -6.189 20.131 1.00 90.38 92 ASP A N 1
ATOM 678 C CA . ASP A 1 92 ? -4.347 -7.294 20.388 1.00 90.38 92 ASP A CA 1
ATOM 679 C C . ASP A 1 92 ? -3.693 -7.806 19.088 1.00 90.38 92 ASP A C 1
ATOM 681 O O . ASP A 1 92 ? -3.206 -8.938 19.030 1.00 90.38 92 ASP A O 1
ATOM 685 N N . ASP A 1 93 ? -3.705 -6.996 18.021 1.00 90.81 93 ASP A N 1
ATOM 686 C CA . ASP A 1 93 ? -3.201 -7.359 16.691 1.00 90.81 93 ASP A CA 1
ATOM 687 C C . ASP A 1 93 ? -3.916 -8.560 16.045 1.00 90.81 93 ASP A C 1
ATOM 689 O O . ASP A 1 93 ? -3.423 -9.161 15.083 1.00 90.81 93 ASP A O 1
ATOM 693 N N . ARG A 1 94 ? -5.114 -8.927 16.509 1.00 93.56 94 ARG A N 1
ATOM 694 C CA . ARG A 1 94 ? -5.869 -10.017 15.886 1.00 93.56 94 ARG A CA 1
ATOM 695 C C . ARG A 1 94 ? -6.541 -9.486 14.636 1.00 93.56 94 ARG A C 1
ATOM 697 O O . ARG A 1 94 ? -7.244 -8.478 14.654 1.00 93.56 94 ARG A O 1
ATOM 704 N N . ILE A 1 95 ? -6.331 -10.191 13.530 1.00 92.88 95 ILE A N 1
ATOM 705 C CA . ILE A 1 95 ? -6.916 -9.831 12.240 1.00 92.88 95 ILE A CA 1
ATOM 706 C C . ILE A 1 95 ? -8.431 -9.992 12.323 1.00 92.88 95 ILE A C 1
ATOM 708 O O . ILE A 1 95 ? -8.941 -11.104 12.443 1.00 92.88 95 ILE A O 1
ATOM 712 N N . LEU A 1 96 ? -9.138 -8.873 12.205 1.00 90.44 96 LEU A N 1
ATOM 713 C CA . LEU A 1 96 ? -10.591 -8.835 12.096 1.00 90.44 96 LEU A CA 1
ATOM 714 C C . LEU A 1 96 ? -11.017 -9.105 10.656 1.00 90.44 96 LEU A C 1
ATOM 716 O O . LEU A 1 96 ? -11.968 -9.840 10.400 1.00 90.44 96 LEU A O 1
ATOM 720 N N . THR A 1 97 ? -10.303 -8.512 9.697 1.00 89.25 97 THR A N 1
ATOM 721 C CA . THR A 1 97 ? -10.543 -8.731 8.271 1.00 89.25 97 THR A CA 1
ATOM 722 C C . THR A 1 97 ? -9.378 -8.232 7.420 1.00 89.25 97 THR A C 1
ATOM 724 O O . THR A 1 97 ? -8.575 -7.406 7.855 1.00 89.25 97 THR A O 1
ATOM 727 N N . ALA A 1 98 ? -9.284 -8.727 6.189 1.00 88.19 98 ALA A N 1
ATOM 728 C CA . ALA A 1 98 ? -8.293 -8.294 5.219 1.00 88.19 98 ALA A CA 1
ATOM 729 C C . ALA A 1 98 ? -8.890 -8.275 3.810 1.00 88.19 98 ALA A C 1
ATOM 731 O O . ALA A 1 98 ? -9.595 -9.205 3.415 1.00 88.19 98 ALA A O 1
ATOM 732 N N . THR A 1 99 ? -8.562 -7.247 3.032 1.00 86.06 99 THR A N 1
ATOM 733 C CA . THR A 1 99 ? -9.090 -7.035 1.678 1.00 86.06 99 THR A CA 1
ATOM 734 C C . THR A 1 99 ? -7.984 -6.878 0.641 1.00 86.06 99 THR A C 1
ATOM 736 O O . THR A 1 99 ? -6.835 -6.566 0.965 1.00 86.06 99 THR A O 1
ATOM 739 N N . GLY A 1 100 ? -8.348 -7.068 -0.630 1.00 80.44 100 GLY A N 1
ATOM 740 C CA . GLY A 1 100 ? -7.471 -6.810 -1.769 1.00 80.44 100 GLY A CA 1
ATOM 741 C C . GLY A 1 100 ? -6.203 -7.668 -1.771 1.00 80.44 100 GLY A C 1
ATOM 742 O O . GLY A 1 100 ? -6.218 -8.842 -1.399 1.00 80.44 100 GLY A O 1
ATOM 743 N N . GLY A 1 101 ? -5.082 -7.086 -2.207 1.00 78.56 101 GLY A N 1
ATOM 744 C CA . GLY A 1 101 ? -3.798 -7.795 -2.269 1.00 78.56 101 GLY A CA 1
ATOM 745 C C . GLY A 1 101 ? -3.260 -8.217 -0.895 1.00 78.56 101 GLY A C 1
ATOM 746 O O . GLY A 1 101 ? -2.574 -9.240 -0.788 1.00 78.56 101 GLY A O 1
ATOM 747 N N . ALA A 1 102 ? -3.613 -7.466 0.152 1.00 81.50 10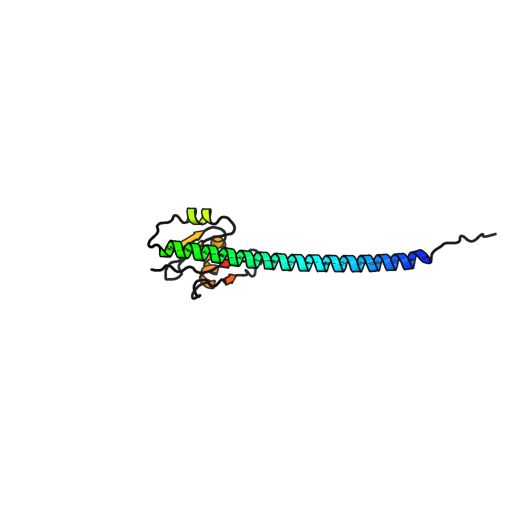2 ALA A N 1
ATOM 748 C CA . ALA A 1 102 ? -3.119 -7.659 1.511 1.00 81.50 102 ALA A CA 1
ATOM 749 C C . ALA A 1 102 ? -3.633 -8.953 2.162 1.00 81.50 102 ALA A C 1
ATOM 751 O O . ALA A 1 102 ? -2.929 -9.524 2.992 1.00 81.50 102 ALA A O 1
ATOM 752 N N . SER A 1 103 ? -4.796 -9.478 1.750 1.00 84.56 103 SER A N 1
ATOM 753 C CA . SER A 1 103 ? -5.363 -10.722 2.302 1.00 84.56 103 SER A CA 1
ATOM 754 C C . SER A 1 103 ? -4.402 -11.910 2.202 1.00 84.56 103 SER A C 1
ATOM 756 O O . SER A 1 103 ? -4.361 -12.748 3.096 1.00 84.56 103 SER A O 1
ATOM 758 N N . SER A 1 104 ? -3.582 -11.959 1.146 1.00 83.81 104 SER A N 1
ATOM 759 C CA . SER A 1 104 ? -2.601 -13.034 0.933 1.00 83.81 104 SER A CA 1
ATOM 760 C C . SER A 1 104 ? -1.396 -12.996 1.885 1.00 83.81 104 SER A C 1
ATOM 762 O O . SER A 1 104 ? -0.695 -13.998 2.012 1.00 83.81 104 SER A O 1
ATOM 764 N N . ALA A 1 105 ? -1.154 -11.863 2.551 1.00 85.25 105 ALA A N 1
ATOM 765 C CA . ALA A 1 105 ? -0.004 -11.641 3.427 1.00 85.25 105 ALA A CA 1
ATOM 766 C C . ALA A 1 105 ? -0.398 -11.035 4.787 1.00 85.25 105 ALA A C 1
ATOM 768 O O . ALA A 1 105 ? 0.469 -10.559 5.513 1.00 85.25 105 ALA A O 1
ATOM 769 N N . ALA A 1 106 ? -1.685 -11.051 5.150 1.00 88.25 106 ALA A N 1
ATOM 770 C CA . ALA A 1 106 ? -2.217 -10.290 6.280 1.00 88.25 106 ALA A CA 1
ATOM 771 C C . ALA A 1 106 ? -1.478 -10.569 7.599 1.00 88.25 106 ALA A C 1
ATOM 773 O O . ALA A 1 106 ? -1.020 -9.632 8.243 1.00 88.25 106 ALA A O 1
ATOM 774 N N . ALA A 1 107 ? -1.275 -11.842 7.959 1.00 88.88 107 ALA A N 1
ATOM 775 C CA . ALA A 1 107 ? -0.546 -12.222 9.176 1.00 88.88 107 ALA A CA 1
ATOM 776 C C . ALA A 1 107 ? 0.890 -11.682 9.196 1.00 88.88 107 ALA A C 1
ATOM 778 O O . ALA A 1 107 ? 1.366 -11.182 10.211 1.00 88.88 107 ALA A O 1
ATOM 779 N N . THR A 1 108 ? 1.566 -11.740 8.053 1.00 88.19 108 THR A N 1
ATOM 780 C CA . THR A 1 108 ? 2.930 -11.238 7.908 1.00 88.19 108 THR A CA 1
ATOM 781 C C . THR A 1 108 ? 2.987 -9.718 7.995 1.00 88.19 108 THR A C 1
ATOM 783 O O . THR A 1 108 ? 3.876 -9.185 8.648 1.00 88.19 108 THR A O 1
ATOM 786 N N . LEU A 1 109 ? 2.031 -9.018 7.380 1.00 88.44 109 LEU A N 1
ATOM 787 C CA . LEU A 1 109 ? 1.944 -7.558 7.430 1.00 88.44 109 LEU A CA 1
ATOM 788 C C . LEU A 1 109 ? 1.637 -7.058 8.841 1.00 88.44 109 LEU A C 1
ATOM 790 O O . LEU A 1 109 ? 2.243 -6.085 9.280 1.00 88.44 109 LEU A O 1
ATOM 794 N N . VAL A 1 110 ? 0.753 -7.738 9.572 1.00 91.06 110 VAL A N 1
ATOM 795 C CA . VAL A 1 110 ? 0.473 -7.415 10.976 1.00 91.06 110 VAL A CA 1
ATOM 796 C C . VAL A 1 110 ? 1.712 -7.627 11.833 1.00 91.06 110 VAL A C 1
ATOM 798 O O . VAL A 1 110 ? 2.115 -6.710 12.538 1.00 91.06 110 VAL A O 1
ATOM 801 N N . ALA A 1 111 ? 2.384 -8.775 11.712 1.00 88.94 111 ALA A N 1
ATOM 802 C CA . ALA A 1 111 ? 3.619 -9.028 12.451 1.00 88.94 111 ALA A CA 1
ATOM 803 C C . ALA A 1 111 ? 4.712 -7.991 12.134 1.00 88.94 111 ALA A C 1
ATOM 805 O O . ALA A 1 111 ? 5.403 -7.530 13.036 1.00 88.94 111 ALA A O 1
ATOM 806 N N . ALA A 1 112 ? 4.842 -7.592 10.866 1.00 86.38 112 ALA A N 1
ATOM 807 C CA . ALA A 1 112 ? 5.840 -6.620 10.427 1.00 86.38 112 ALA A CA 1
ATOM 808 C C . ALA A 1 112 ? 5.530 -5.176 10.857 1.00 86.38 112 ALA A C 1
ATOM 810 O O . ALA A 1 112 ? 6.443 -4.361 10.911 1.00 86.38 112 ALA A O 1
ATOM 811 N N . THR A 1 113 ? 4.264 -4.854 11.136 1.00 88.25 113 THR A N 1
ATOM 812 C CA . THR A 1 113 ? 3.818 -3.508 11.545 1.00 88.25 113 THR A CA 1
ATOM 813 C C . THR A 1 113 ? 3.437 -3.421 13.024 1.00 88.25 113 THR A C 1
ATOM 815 O O . THR A 1 113 ? 3.058 -2.351 13.508 1.00 88.25 113 THR A O 1
ATOM 818 N N . SER A 1 114 ? 3.513 -4.529 13.763 1.00 87.00 114 SER A N 1
ATOM 819 C CA . SER A 1 114 ? 3.266 -4.564 15.203 1.00 87.00 114 SER A CA 1
ATOM 820 C C . SER A 1 114 ? 4.332 -3.757 15.946 1.00 87.00 114 SER A C 1
ATOM 822 O O . SER A 1 114 ? 5.524 -3.859 15.660 1.00 87.00 114 SER A O 1
ATOM 824 N N . GLY A 1 115 ? 3.894 -2.902 16.872 1.00 80.69 115 GLY A N 1
ATOM 825 C CA . GLY A 1 115 ? 4.780 -2.039 17.663 1.00 80.69 115 GLY A CA 1
ATOM 826 C C . GLY A 1 115 ? 5.395 -0.853 16.911 1.00 80.69 115 GLY A C 1
ATOM 827 O O . GLY A 1 115 ? 6.231 -0.153 17.480 1.00 80.69 115 GLY A O 1
ATOM 828 N N . MET A 1 116 ? 4.998 -0.600 15.661 1.00 82.00 116 MET A N 1
ATOM 829 C CA . MET A 1 116 ? 5.555 0.508 14.888 1.00 82.00 116 MET A CA 1
ATOM 830 C C . MET A 1 116 ? 4.875 1.854 15.153 1.00 82.00 116 MET A C 1
ATOM 832 O O . MET A 1 116 ? 3.657 1.902 15.360 1.00 82.00 116 MET A O 1
ATOM 836 N N . PRO A 1 117 ? 5.637 2.963 15.073 1.00 80.19 117 PRO A N 1
ATOM 837 C CA . PRO A 1 117 ? 5.082 4.306 15.047 1.00 80.19 117 PRO A CA 1
ATOM 838 C C . PRO A 1 117 ? 4.047 4.481 13.918 1.00 80.19 117 PRO A C 1
ATOM 840 O O . PRO A 1 117 ? 4.267 4.024 12.791 1.00 80.19 117 PRO A O 1
ATOM 843 N N . PRO A 1 118 ? 2.931 5.185 14.172 1.00 77.62 118 PRO A N 1
ATOM 844 C CA . PRO A 1 118 ? 1.961 5.519 13.132 1.00 77.62 118 PRO A CA 1
ATOM 845 C C . PRO A 1 118 ? 2.597 6.333 12.000 1.00 77.62 118 PRO A C 1
ATOM 847 O O . PRO A 1 118 ? 3.363 7.261 12.257 1.00 77.62 118 PRO A O 1
ATOM 850 N N . GLY A 1 119 ? 2.243 6.018 10.753 1.00 74.88 119 GLY A N 1
ATOM 851 C CA . GLY A 1 119 ? 2.736 6.727 9.562 1.00 74.88 119 GLY A CA 1
ATOM 852 C C . GLY A 1 119 ? 4.113 6.279 9.053 1.00 74.88 119 GLY A C 1
ATOM 853 O O . GLY A 1 119 ? 4.552 6.727 7.990 1.00 74.88 119 GLY A O 1
ATOM 854 N N . GLU A 1 120 ? 4.790 5.365 9.752 1.00 84.62 120 GLU A N 1
ATOM 855 C CA . GLU A 1 120 ? 5.990 4.720 9.223 1.00 84.62 120 GLU A CA 1
ATOM 856 C C . GLU A 1 120 ? 5.609 3.666 8.170 1.00 84.62 120 GLU A C 1
ATOM 858 O O . GLU A 1 120 ? 4.594 2.975 8.301 1.00 84.62 120 GLU A O 1
ATOM 863 N N . VAL A 1 121 ? 6.392 3.573 7.090 1.00 85.69 121 VAL A N 1
ATOM 864 C CA . VAL A 1 121 ? 6.153 2.619 5.999 1.00 85.69 121 VAL A CA 1
ATOM 865 C C . VAL A 1 121 ? 7.164 1.485 6.088 1.00 85.69 121 VAL A C 1
ATOM 867 O O . VAL A 1 121 ? 8.364 1.702 5.942 1.00 85.69 121 VAL A O 1
ATOM 870 N N . VAL A 1 122 ? 6.669 0.261 6.239 1.00 85.31 122 VAL A N 1
ATOM 871 C CA . VAL A 1 122 ? 7.466 -0.961 6.116 1.00 85.31 122 VAL A CA 1
ATOM 872 C C . VAL A 1 122 ? 7.425 -1.451 4.693 1.00 85.31 122 VAL A C 1
ATOM 874 O O . VAL A 1 122 ? 6.360 -1.523 4.084 1.00 85.31 122 VAL A O 1
ATOM 877 N N . THR A 1 123 ? 8.584 -1.865 4.192 1.00 84.94 123 THR A N 1
ATOM 878 C CA . THR A 1 123 ? 8.666 -2.716 3.007 1.00 84.94 123 THR A CA 1
ATOM 879 C C . THR A 1 123 ? 8.869 -4.156 3.460 1.00 84.94 123 THR A C 1
ATOM 881 O O . THR A 1 123 ? 9.853 -4.465 4.126 1.00 84.94 123 THR A O 1
ATOM 884 N N . TYR A 1 124 ? 7.934 -5.029 3.103 1.00 75.50 124 TYR A N 1
ATOM 885 C CA . TYR A 1 124 ? 8.073 -6.467 3.247 1.00 75.50 124 TYR A CA 1
ATOM 886 C C . TYR A 1 124 ? 8.412 -7.074 1.885 1.00 75.50 124 TYR A C 1
ATOM 888 O O . TYR A 1 124 ? 7.558 -7.164 0.997 1.00 75.50 124 TYR A O 1
ATOM 896 N N . ASP A 1 125 ? 9.664 -7.498 1.737 1.00 72.94 125 ASP A N 1
ATOM 897 C CA . ASP A 1 125 ? 10.130 -8.251 0.578 1.00 72.94 125 ASP A CA 1
ATOM 898 C C . ASP A 1 125 ? 10.001 -9.749 0.884 1.00 72.94 125 ASP A C 1
ATOM 900 O O . ASP A 1 125 ? 10.650 -10.281 1.788 1.00 72.94 125 ASP A O 1
ATOM 904 N N . LYS A 1 126 ? 9.122 -10.441 0.154 1.00 65.25 126 LYS A N 1
ATOM 905 C CA . LYS A 1 126 ? 8.907 -11.877 0.350 1.00 65.25 126 LYS A CA 1
ATOM 906 C C . LYS A 1 126 ? 10.125 -12.649 -0.193 1.00 65.25 126 LYS A C 1
ATOM 908 O O . LYS A 1 126 ? 10.511 -12.396 -1.337 1.00 65.25 126 LYS A O 1
ATOM 913 N N . PRO A 1 127 ? 10.716 -13.606 0.551 1.00 58.41 127 PRO A N 1
ATOM 914 C CA . PRO A 1 127 ? 11.927 -14.321 0.116 1.00 58.41 127 PRO A CA 1
ATOM 915 C C . PRO A 1 127 ? 11.742 -15.122 -1.189 1.00 58.41 127 PRO A C 1
ATOM 917 O O . PRO A 1 127 ? 12.697 -15.365 -1.917 1.00 58.41 127 PRO A O 1
ATOM 920 N N . ASP A 1 128 ? 10.501 -15.479 -1.511 1.00 56.09 128 ASP A N 1
ATOM 921 C CA . ASP A 1 128 ? 10.054 -16.210 -2.699 1.00 56.09 128 ASP A CA 1
ATOM 922 C C . ASP A 1 128 ? 9.685 -15.298 -3.897 1.00 56.09 128 ASP A C 1
ATOM 924 O O . ASP A 1 128 ? 9.203 -15.775 -4.923 1.00 56.09 128 ASP A O 1
ATOM 928 N N . GLY A 1 129 ? 9.935 -13.984 -3.806 1.00 51.81 129 GLY A N 1
ATOM 929 C CA . GLY A 1 129 ? 10.039 -13.066 -4.953 1.00 51.81 129 GLY A CA 1
ATOM 930 C C . GLY A 1 129 ? 8.745 -12.696 -5.691 1.00 51.81 129 GLY A C 1
ATOM 931 O O . GLY A 1 129 ? 8.795 -11.912 -6.637 1.00 51.81 129 GLY A O 1
ATOM 932 N N . LEU A 1 130 ? 7.585 -13.230 -5.295 1.00 47.59 130 LEU A N 1
ATOM 933 C CA . LEU A 1 130 ? 6.357 -13.080 -6.088 1.00 47.59 130 LEU A CA 1
ATOM 934 C C . LEU A 1 130 ? 5.484 -11.870 -5.724 1.00 47.59 130 LEU A C 1
ATOM 936 O O . LEU A 1 130 ? 4.728 -11.431 -6.589 1.00 47.59 130 LEU A O 1
ATOM 940 N N . ARG A 1 131 ? 5.573 -11.305 -4.508 1.00 63.78 131 ARG A N 1
ATOM 941 C CA . ARG A 1 131 ? 4.889 -10.048 -4.128 1.00 63.78 131 ARG A CA 1
ATOM 942 C C . ARG A 1 131 ? 5.628 -9.326 -3.005 1.00 63.78 131 ARG A C 1
ATOM 944 O O . ARG A 1 131 ? 5.692 -9.842 -1.891 1.00 63.78 131 ARG A O 1
ATOM 951 N N . ASN A 1 132 ? 6.121 -8.127 -3.297 1.00 77.31 132 ASN A N 1
ATOM 952 C CA . ASN A 1 132 ? 6.611 -7.202 -2.281 1.00 77.31 132 ASN A CA 1
ATOM 953 C C . ASN A 1 132 ? 5.436 -6.348 -1.819 1.00 77.31 132 ASN A C 1
ATOM 955 O O . ASN A 1 132 ? 4.655 -5.865 -2.641 1.00 77.31 132 ASN A O 1
ATOM 959 N N . PHE A 1 133 ? 5.308 -6.177 -0.513 1.00 80.88 133 PHE A N 1
ATOM 960 C CA . PHE A 1 133 ? 4.261 -5.363 0.076 1.00 80.88 133 PHE A CA 1
ATOM 961 C C . PHE A 1 133 ? 4.872 -4.147 0.744 1.00 80.88 133 PHE A C 1
ATOM 963 O O . PHE A 1 133 ? 5.952 -4.214 1.326 1.00 80.88 133 PHE A O 1
ATOM 970 N N . LYS A 1 134 ? 4.137 -3.042 0.699 1.00 86.56 134 LYS A N 1
ATOM 971 C CA . LYS A 1 134 ? 4.370 -1.915 1.587 1.00 86.56 134 LYS A CA 1
ATOM 972 C C . LYS A 1 134 ? 3.165 -1.745 2.482 1.00 86.56 134 LYS A C 1
ATOM 974 O O . LYS A 1 134 ? 2.035 -1.878 2.015 1.00 86.56 134 LYS A O 1
ATOM 979 N N . ALA A 1 135 ? 3.410 -1.477 3.753 1.00 88.75 135 ALA A N 1
ATOM 980 C CA . ALA A 1 135 ? 2.353 -1.290 4.729 1.00 88.75 135 ALA A CA 1
ATOM 981 C C . ALA A 1 135 ? 2.702 -0.147 5.670 1.00 88.75 135 ALA A C 1
ATOM 983 O O . ALA A 1 135 ? 3.864 0.075 5.997 1.00 88.75 135 ALA A O 1
ATOM 984 N N . THR A 1 136 ? 1.674 0.565 6.108 1.00 89.94 136 THR A N 1
ATOM 985 C CA . THR A 1 136 ? 1.762 1.544 7.185 1.00 89.94 136 THR A CA 1
ATOM 986 C C . THR A 1 136 ? 0.584 1.342 8.120 1.00 89.94 136 THR A C 1
ATOM 988 O O . THR A 1 136 ? -0.470 0.849 7.706 1.00 89.94 136 THR A O 1
ATOM 991 N N . ARG A 1 137 ? 0.781 1.680 9.391 1.00 89.19 137 ARG A N 1
ATOM 992 C CA . ARG A 1 137 ? -0.219 1.484 10.432 1.00 89.19 137 ARG A CA 1
ATOM 993 C C . ARG A 1 137 ? -0.984 2.780 10.673 1.00 89.19 137 ARG A C 1
ATOM 995 O O . ARG A 1 137 ? -0.386 3.822 10.940 1.00 89.19 137 ARG A O 1
ATOM 1002 N N . VAL A 1 138 ? -2.310 2.687 10.614 1.00 87.25 138 VAL A N 1
ATOM 1003 C CA . VAL A 1 138 ? -3.236 3.753 11.013 1.00 87.25 138 VAL A CA 1
ATOM 1004 C C . VAL A 1 138 ? -3.879 3.324 12.325 1.00 87.25 138 VAL A C 1
ATOM 1006 O O . VAL A 1 138 ? -4.495 2.262 12.388 1.00 87.25 138 VAL A O 1
ATOM 1009 N N . LEU A 1 139 ? -3.692 4.109 13.385 1.00 84.69 139 LEU A N 1
ATOM 1010 C CA . LEU A 1 139 ? -4.282 3.813 14.691 1.00 84.69 139 LEU A CA 1
ATOM 1011 C C . LEU A 1 139 ? -5.701 4.370 14.786 1.00 84.69 139 LEU A C 1
ATOM 1013 O O . LEU A 1 139 ? -5.959 5.488 14.337 1.00 84.69 139 LEU A O 1
ATOM 1017 N N . SER A 1 140 ? -6.589 3.608 15.430 1.00 76.00 140 SER A N 1
ATOM 1018 C CA . SER A 1 140 ? -7.862 4.152 15.908 1.00 76.00 140 SER A CA 1
ATOM 1019 C C . SER A 1 140 ? -7.599 5.147 17.052 1.00 76.00 140 SER A C 1
ATOM 1021 O O . SER A 1 140 ? -6.745 4.867 17.896 1.00 76.00 140 SER A O 1
ATOM 1023 N N . PRO A 1 141 ? -8.314 6.286 17.120 1.00 71.69 141 PRO A N 1
ATOM 1024 C CA . PRO A 1 141 ? -8.274 7.211 18.254 1.00 71.69 141 PRO A CA 1
ATOM 1025 C C . PRO A 1 141 ? -8.828 6.628 19.565 1.00 71.69 141 PRO A C 1
ATOM 1027 O O . PRO A 1 141 ? -8.594 7.212 20.622 1.00 71.69 141 PRO A O 1
ATOM 1030 N N . GLY A 1 142 ? -9.576 5.523 19.500 1.00 58.75 142 GLY A N 1
ATOM 1031 C CA . GLY A 1 142 ? -10.219 4.846 20.629 1.00 58.75 142 GLY A CA 1
ATOM 1032 C C . GLY A 1 142 ? -11.052 3.665 20.167 1.00 58.75 142 GLY A C 1
ATOM 1033 O O . GLY A 1 142 ? -11.498 3.699 18.995 1.00 58.75 142 GLY A O 1
#

Organism: NCBI:txid1993

Secondary structure (DSSP, 8-state):
--PPP----SHHHHHHHHHHHHHHHHHHHHHHHHHHHHHHHHHHHHHHHHHHHHHHHHHHHHHHHTS-----HHHHHHHH-TT---EEE-TT--EEEE-GGGGGGHHHHHHHHTTPPTT-EEEE--TTSS--EEEE------

Sequence (142 aa):
MKLRSRLPWSLSSVRLRLLTGLALLLTIGLIASAVSSTLLLKDFLRERDEVTLKAAADGLRDVISGGPQTVNVNHLGALLGPPHGIVAVDADDRILTATGGASSAAATLVAATSGMPPGEVVTYDKPDGLRNFKATRVLSPG

pLDDT: mean 76.83, std 12.0, range [37.72, 93.56]

Foldseek 3Di:
DDDDDDDPPPPVVVVVVVVVVVVVVVVVVVVVVVVVVVVVVVVVVVVVVLVVQLVVLVVVLVVLVVDDDDDDLVVVLVVVDPPDKDFDADPVLHTPDIHHNCRVCVVVQSVQAPPDDASDKDWDQDPVRDDIDIDGDRDRPD